Protein AF-A0A965WQ73-F1 (afdb_monomer)

Solvent-accessible surface area (backbone atoms only — not comparable to full-atom values): 6142 Å² total; per-residue (Å²): 137,86,75,48,86,80,40,56,65,60,63,68,36,80,82,22,43,50,76,38,84,88,81,72,50,72,43,53,59,48,53,44,36,36,52,49,25,77,45,79,76,42,77,44,22,39,78,45,78,45,84,33,92,90,23,97,81,35,47,44,42,78,43,83,38,96,46,58,30,49,50,56,76,94,57,28,1,29,82,91,48,22,69,66,54,51,53,48,64,76,42,44,65,63,50,50,58,53,51,57,66,71,81,107

Sequence (104 aa):
MVVSIDYADVLSSDDALVIDNLRGYNLPWLEWLLLEGNKIIVRKQQVEFGPNIASRTGNAIMRPSNKSWRVPSEFAGTITNNWITRAIDNSESQIYDLLDRIFV

Secondary structure (DSSP, 8-state):
-PPPTT-HHHHTSGGG-EEETTTTEEE-HHHHHHT-TT---BTTEEEEES--TTSSSSSEEEEE-SS-B---TTT--BTTBSHHHHHHHHHHHHHHHHHHHH--

pLDDT: mean 91.06, std 7.72, range [48.59, 97.0]

Structure (mmCIF, N/CA/C/O backbone):
data_AF-A0A965WQ73-F1
#
_entry.id   AF-A0A965WQ73-F1
#
loop_
_atom_site.group_PDB
_atom_site.id
_atom_site.type_symbol
_atom_site.label_atom_id
_atom_site.label_alt_id
_atom_site.label_comp_id
_atom_site.label_asym_id
_atom_site.label_entity_id
_atom_site.label_seq_id
_atom_site.pdbx_PDB_ins_code
_atom_site.Cartn_x
_atom_site.Cartn_y
_atom_site.Cartn_z
_atom_site.occupancy
_atom_site.B_iso_or_equiv
_atom_site.auth_seq_id
_atom_site.auth_comp_id
_atom_site.auth_asym_id
_atom_site.auth_atom_id
_atom_site.pdbx_PDB_model_num
ATOM 1 N N . MET A 1 1 ? 19.224 -10.677 -7.515 1.00 48.59 1 MET A N 1
ATOM 2 C CA . MET A 1 1 ? 17.926 -10.892 -6.850 1.00 48.59 1 MET A CA 1
ATOM 3 C C . MET A 1 1 ? 16.870 -10.814 -7.931 1.00 48.59 1 MET A C 1
ATOM 5 O O . MET A 1 1 ? 16.724 -9.756 -8.526 1.00 48.59 1 MET A O 1
ATOM 9 N N . VAL A 1 2 ? 16.262 -11.945 -8.275 1.00 61.84 2 VAL A N 1
ATOM 10 C CA . VAL A 1 2 ? 15.132 -11.995 -9.210 1.00 61.84 2 VAL A CA 1
ATOM 11 C C . VAL A 1 2 ? 13.895 -11.995 -8.330 1.00 61.84 2 VAL A C 1
ATOM 13 O O . VAL A 1 2 ? 13.812 -12.837 -7.446 1.00 61.84 2 VAL A O 1
ATOM 16 N N . VAL A 1 3 ? 13.016 -11.014 -8.505 1.00 68.12 3 VAL A N 1
ATOM 17 C CA . VAL A 1 3 ? 11.737 -10.958 -7.791 1.00 68.12 3 VAL A CA 1
ATOM 18 C C . VAL A 1 3 ? 10.728 -11.755 -8.606 1.00 68.12 3 VAL A C 1
ATOM 20 O O . VAL A 1 3 ? 10.567 -11.493 -9.800 1.00 68.12 3 VAL A O 1
ATOM 23 N N . SER A 1 4 ? 10.074 -12.729 -7.979 1.00 77.31 4 SER A N 1
ATOM 24 C CA . SER A 1 4 ? 8.986 -13.483 -8.594 1.00 77.31 4 SER A CA 1
ATOM 25 C C . SER A 1 4 ? 7.873 -12.549 -9.077 1.00 77.31 4 SER A C 1
ATOM 27 O O . SER A 1 4 ? 7.576 -11.530 -8.450 1.00 77.31 4 SER A O 1
ATOM 29 N N . ILE A 1 5 ? 7.230 -12.910 -10.189 1.00 76.25 5 ILE A N 1
ATOM 30 C CA . ILE A 1 5 ? 6.160 -12.114 -10.815 1.00 76.25 5 ILE A CA 1
ATOM 31 C C . ILE A 1 5 ? 4.938 -11.928 -9.901 1.00 76.25 5 ILE A C 1
ATOM 33 O O . ILE A 1 5 ? 4.159 -10.997 -10.077 1.00 76.25 5 ILE A O 1
ATOM 37 N N . ASP A 1 6 ? 4.779 -12.810 -8.916 1.00 81.44 6 ASP A N 1
ATOM 38 C CA . ASP A 1 6 ? 3.733 -12.763 -7.895 1.00 81.44 6 ASP A CA 1
ATOM 39 C C . ASP A 1 6 ? 4.172 -12.060 -6.599 1.00 81.44 6 ASP A C 1
ATOM 41 O O . ASP A 1 6 ? 3.412 -12.020 -5.633 1.00 81.44 6 ASP A O 1
ATOM 45 N N . TYR A 1 7 ? 5.380 -11.491 -6.574 1.00 90.06 7 TYR A N 1
ATOM 46 C CA . TYR A 1 7 ? 5.996 -10.847 -5.414 1.00 90.06 7 TYR A CA 1
ATOM 47 C C . TYR A 1 7 ? 6.203 -11.763 -4.199 1.00 90.06 7 TYR A C 1
ATOM 49 O O . TYR A 1 7 ? 6.496 -11.250 -3.117 1.00 90.06 7 TYR A O 1
ATOM 57 N N . ALA A 1 8 ? 6.114 -13.093 -4.348 1.00 89.06 8 ALA A N 1
ATOM 58 C CA . ALA A 1 8 ? 6.248 -14.035 -3.234 1.00 89.06 8 ALA A CA 1
ATOM 59 C C . ALA A 1 8 ? 7.548 -13.830 -2.441 1.00 89.06 8 ALA A C 1
ATOM 61 O O . ALA A 1 8 ? 7.520 -13.797 -1.212 1.00 89.06 8 ALA A O 1
ATOM 62 N N . ASP A 1 9 ? 8.667 -13.596 -3.133 1.00 89.44 9 ASP A N 1
ATOM 63 C CA . ASP A 1 9 ? 9.967 -13.376 -2.489 1.00 89.44 9 ASP A CA 1
ATOM 64 C C . ASP A 1 9 ? 9.937 -12.156 -1.559 1.00 89.44 9 ASP A C 1
ATOM 66 O O . ASP A 1 9 ? 10.416 -12.208 -0.429 1.00 89.44 9 ASP A O 1
ATOM 70 N N . VAL A 1 10 ? 9.311 -11.067 -2.010 1.00 90.56 10 VAL A N 1
ATOM 71 C CA . VAL A 1 10 ? 9.233 -9.806 -1.264 1.00 90.56 10 VAL A CA 1
ATOM 72 C C . VAL A 1 10 ? 8.224 -9.914 -0.121 1.00 90.56 10 VAL A C 1
ATOM 74 O O . VAL A 1 10 ? 8.497 -9.453 0.985 1.00 90.56 10 VAL A O 1
ATOM 77 N N . LEU A 1 11 ? 7.079 -10.554 -0.357 1.00 93.19 11 LEU A N 1
ATOM 78 C CA . LEU A 1 11 ? 6.036 -10.745 0.656 1.00 93.19 11 LEU A CA 1
ATOM 79 C C . LEU A 1 11 ? 6.439 -11.740 1.749 1.00 93.19 11 LEU A C 1
ATOM 81 O O . LEU A 1 11 ? 5.886 -11.691 2.844 1.00 93.19 11 LEU A O 1
ATOM 85 N N . SER A 1 12 ? 7.410 -12.612 1.472 1.00 91.38 12 SER A N 1
ATOM 86 C CA . SER A 1 12 ? 7.975 -13.529 2.463 1.00 91.38 12 SER A CA 1
ATOM 87 C C . SER A 1 12 ? 9.025 -12.887 3.379 1.00 91.38 12 SER A C 1
ATOM 89 O O . SER A 1 12 ? 9.459 -13.523 4.336 1.00 91.38 12 SER A O 1
ATOM 91 N N . SER A 1 13 ? 9.441 -11.645 3.098 1.00 91.56 13 SER A N 1
ATOM 92 C CA . SER A 1 13 ? 10.444 -10.940 3.902 1.00 91.56 13 SER A CA 1
ATOM 93 C C . SER A 1 13 ? 9.908 -10.496 5.266 1.00 91.56 13 SER A C 1
ATOM 95 O O . SER A 1 13 ? 8.726 -10.175 5.414 1.00 91.56 13 SER A O 1
ATOM 97 N N . ASP A 1 14 ? 10.805 -10.397 6.251 1.00 89.19 14 ASP A N 1
ATOM 98 C CA . ASP A 1 14 ? 10.477 -9.924 7.605 1.00 89.19 14 ASP A CA 1
ATOM 99 C C . ASP A 1 14 ? 9.918 -8.487 7.611 1.00 89.19 14 ASP A C 1
ATOM 101 O O . ASP A 1 14 ? 9.153 -8.118 8.502 1.00 89.19 14 ASP A O 1
ATOM 105 N N . ASP A 1 15 ? 10.246 -7.688 6.592 1.00 89.88 15 ASP A N 1
ATOM 106 C CA . ASP A 1 15 ? 9.788 -6.305 6.444 1.00 89.88 15 ASP A CA 1
ATOM 107 C C . ASP A 1 15 ? 8.359 -6.194 5.887 1.00 89.88 15 ASP A C 1
ATOM 109 O O . ASP A 1 15 ? 7.728 -5.141 6.011 1.00 89.88 15 ASP A O 1
ATOM 113 N N . ALA A 1 16 ? 7.811 -7.256 5.284 1.00 94.81 16 ALA A N 1
ATOM 114 C CA . ALA A 1 16 ? 6.479 -7.231 4.670 1.00 94.81 16 ALA A CA 1
ATOM 115 C C . ALA A 1 16 ? 5.339 -7.124 5.701 1.00 94.81 16 ALA A C 1
ATOM 117 O O . ALA A 1 16 ? 4.215 -6.727 5.363 1.00 94.81 16 ALA A O 1
ATOM 118 N N . LEU A 1 17 ? 5.630 -7.456 6.963 1.00 94.12 17 LEU A N 1
ATOM 119 C CA . LEU A 1 17 ? 4.677 -7.520 8.062 1.00 94.12 17 LEU A CA 1
ATOM 120 C C . LEU A 1 17 ? 5.125 -6.635 9.228 1.00 94.12 17 LEU A C 1
ATOM 122 O O . LEU A 1 17 ? 6.279 -6.645 9.636 1.00 94.12 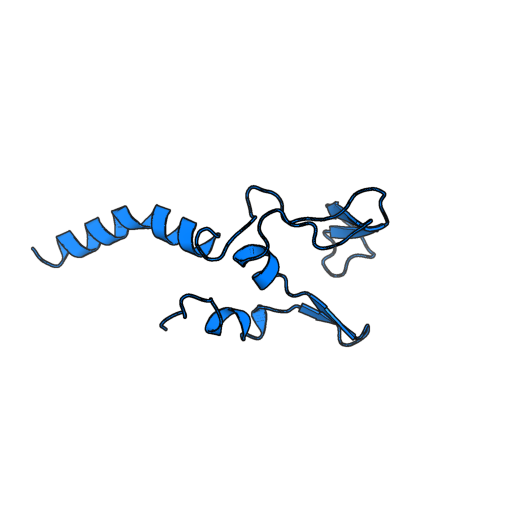17 LEU A O 1
ATOM 126 N N . VAL A 1 18 ? 4.174 -5.951 9.866 1.00 91.12 18 VAL A N 1
ATOM 127 C CA . VAL A 1 18 ? 4.376 -5.464 11.239 1.00 91.12 18 VAL A CA 1
ATOM 128 C C . VAL A 1 18 ? 3.702 -6.440 12.194 1.00 91.12 18 VAL A C 1
ATOM 130 O O . VAL A 1 18 ? 2.478 -6.573 12.193 1.00 91.12 18 VAL A O 1
ATOM 133 N N . ILE A 1 19 ? 4.505 -7.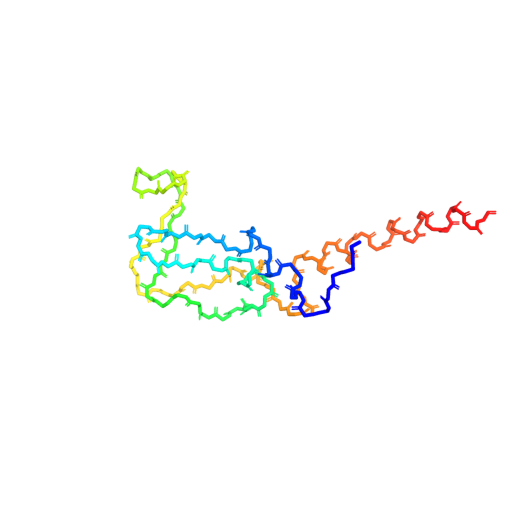115 13.014 1.00 89.62 19 ILE A N 1
ATOM 134 C CA . ILE A 1 19 ? 4.041 -8.119 13.977 1.00 89.62 19 ILE A CA 1
ATOM 135 C C . ILE A 1 19 ? 3.803 -7.451 15.341 1.00 89.62 19 ILE A C 1
ATOM 137 O O . ILE A 1 19 ? 4.710 -6.862 15.936 1.00 89.62 19 ILE A O 1
ATOM 141 N N . ASP A 1 20 ? 2.577 -7.536 15.862 1.00 86.69 20 ASP A N 1
ATOM 142 C CA . ASP A 1 20 ? 2.234 -7.127 17.229 1.00 86.69 20 ASP A CA 1
ATOM 143 C C . ASP A 1 20 ? 2.111 -8.371 18.121 1.00 86.69 20 ASP A C 1
ATOM 145 O O . ASP A 1 20 ? 1.031 -8.937 18.288 1.00 86.69 20 ASP A O 1
ATOM 149 N N . ASN A 1 21 ? 3.230 -8.784 18.726 1.00 87.44 21 ASN A N 1
ATOM 150 C CA . ASN A 1 21 ? 3.290 -9.949 19.622 1.00 87.44 21 ASN A CA 1
ATOM 151 C C . ASN A 1 21 ? 2.448 -9.793 20.901 1.00 87.44 21 ASN A C 1
ATOM 153 O O . ASN A 1 21 ? 2.124 -10.788 21.542 1.00 87.44 21 ASN A O 1
ATOM 157 N N . LEU A 1 22 ? 2.100 -8.563 21.295 1.00 86.31 22 LEU A N 1
ATOM 158 C CA . LEU A 1 22 ? 1.314 -8.314 22.506 1.00 86.31 22 LEU A CA 1
ATOM 159 C C . LEU A 1 22 ? -0.171 -8.572 22.264 1.00 86.31 22 LEU A C 1
ATOM 161 O O . LEU A 1 22 ? -0.864 -9.098 23.131 1.00 86.31 22 LEU A O 1
ATOM 165 N N . ARG A 1 23 ? -0.667 -8.163 21.093 1.00 83.75 23 ARG A N 1
ATOM 166 C CA . ARG A 1 23 ? -2.083 -8.286 20.720 1.00 83.75 23 ARG A CA 1
ATOM 167 C C . ARG A 1 23 ? -2.362 -9.446 19.765 1.00 83.75 23 ARG A C 1
ATOM 169 O O . ARG A 1 23 ? -3.528 -9.737 19.520 1.00 83.75 23 ARG A O 1
ATOM 176 N N . GLY A 1 24 ? -1.324 -10.097 19.243 1.00 86.62 24 GLY A N 1
ATOM 177 C CA . GLY A 1 24 ? -1.422 -11.296 18.413 1.00 86.62 24 GLY A CA 1
ATOM 178 C C . GLY A 1 24 ? -1.943 -11.045 16.999 1.00 86.62 24 GLY A C 1
ATOM 179 O O . GLY A 1 24 ? -2.611 -11.915 16.448 1.00 86.62 24 GLY A O 1
ATOM 180 N N . TYR A 1 25 ? -1.684 -9.871 16.415 1.00 85.12 25 TYR A N 1
ATOM 181 C CA . TYR A 1 25 ? -2.049 -9.592 15.022 1.00 85.12 25 TYR A CA 1
ATOM 182 C C . TYR A 1 25 ? -0.837 -9.180 14.190 1.00 85.12 25 TYR A C 1
ATOM 184 O O . TYR A 1 25 ? 0.105 -8.561 14.687 1.00 85.12 25 TYR A O 1
ATOM 192 N N . ASN A 1 26 ? -0.925 -9.489 12.898 1.00 90.75 26 ASN A N 1
ATOM 193 C CA . ASN A 1 26 ? 0.043 -9.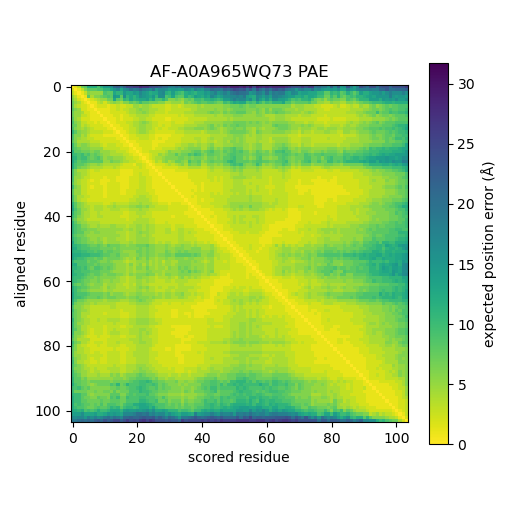093 11.889 1.00 90.75 26 ASN A CA 1
ATOM 194 C C . ASN A 1 26 ? -0.609 -8.069 10.966 1.00 90.75 26 ASN A C 1
ATOM 196 O O . ASN A 1 26 ? -1.761 -8.230 10.561 1.00 90.75 26 ASN A O 1
ATOM 200 N N . LEU A 1 27 ? 0.129 -7.015 10.643 1.00 91.50 27 LEU A N 1
ATOM 201 C CA . LEU A 1 27 ? -0.285 -5.979 9.709 1.00 91.50 27 LEU A CA 1
ATOM 202 C C . LEU A 1 27 ? 0.490 -6.161 8.392 1.00 91.50 27 LEU A C 1
ATOM 204 O O . LEU A 1 27 ? 1.654 -5.753 8.333 1.00 91.50 27 LEU A O 1
ATOM 208 N N . PRO A 1 28 ? -0.120 -6.756 7.348 1.00 95.38 28 PRO A N 1
ATOM 209 C CA . PRO A 1 28 ? 0.532 -7.008 6.064 1.00 95.38 28 PRO A CA 1
ATOM 210 C C . PRO A 1 28 ? 0.511 -5.758 5.180 1.00 95.38 28 PRO A C 1
ATOM 212 O O . PRO A 1 28 ? -0.143 -5.694 4.141 1.00 95.38 28 PRO A O 1
ATOM 215 N N . TRP A 1 29 ? 1.206 -4.715 5.633 1.00 93.44 29 TRP A N 1
ATOM 216 C CA . TRP A 1 29 ? 1.182 -3.404 4.988 1.00 93.44 29 TRP A CA 1
ATOM 217 C C . TRP A 1 29 ? 1.698 -3.456 3.544 1.00 93.44 29 TRP A C 1
ATOM 219 O O . TRP A 1 29 ? 1.175 -2.743 2.688 1.00 93.44 29 TRP A O 1
ATOM 229 N N . LEU A 1 30 ? 2.695 -4.302 3.267 1.00 95.94 30 LEU A N 1
ATOM 230 C CA . LEU A 1 30 ? 3.305 -4.378 1.946 1.00 95.94 30 LEU A CA 1
ATOM 231 C C . LEU A 1 30 ? 2.374 -5.056 0.938 1.00 95.94 30 LEU A C 1
ATOM 233 O O . LEU A 1 30 ? 2.204 -4.552 -0.169 1.00 95.94 30 LEU A O 1
ATOM 237 N N . GLU A 1 31 ? 1.692 -6.128 1.344 1.00 95.81 31 GLU A N 1
ATOM 238 C CA . GLU A 1 31 ? 0.655 -6.780 0.534 1.00 95.81 31 GLU A CA 1
ATOM 239 C C . GLU A 1 31 ? -0.459 -5.794 0.162 1.00 95.81 31 GLU A C 1
ATOM 241 O O . GLU A 1 31 ? -0.869 -5.717 -0.996 1.00 95.81 31 GLU A O 1
ATOM 246 N N . TRP A 1 32 ? -0.897 -4.969 1.118 1.00 96.00 32 TRP A N 1
ATOM 247 C CA . TRP A 1 32 ? -1.928 -3.960 0.874 1.00 96.00 32 TRP A CA 1
ATOM 248 C C . TRP A 1 32 ? -1.522 -2.953 -0.201 1.00 96.00 32 TRP A C 1
ATOM 250 O O . TRP A 1 32 ? -2.343 -2.589 -1.042 1.00 96.00 32 TRP A O 1
ATOM 260 N N . LEU A 1 33 ? -0.262 -2.513 -0.190 1.00 96.25 33 LEU A N 1
ATOM 261 C CA . LEU A 1 33 ? 0.255 -1.567 -1.179 1.00 96.25 33 LEU A CA 1
ATOM 262 C C . LEU A 1 33 ? 0.540 -2.211 -2.535 1.00 96.25 33 LEU A C 1
ATOM 264 O O . LEU A 1 33 ? 0.491 -1.512 -3.545 1.00 96.25 33 LEU A O 1
ATOM 268 N N . LEU A 1 34 ? 0.858 -3.505 -2.576 1.00 96.00 34 LEU A N 1
ATOM 269 C CA . LEU A 1 34 ? 1.206 -4.193 -3.817 1.00 96.00 34 LEU A CA 1
ATOM 270 C C . LEU A 1 34 ? -0.010 -4.774 -4.541 1.00 96.00 34 LEU A C 1
ATOM 272 O O . LEU A 1 34 ? -0.023 -4.742 -5.770 1.00 96.00 34 LEU A O 1
ATOM 276 N N . LEU A 1 35 ? -1.006 -5.299 -3.819 1.00 96.06 35 LEU A N 1
ATOM 277 C CA . LEU A 1 35 ? -1.989 -6.224 -4.400 1.00 96.06 35 LEU A CA 1
ATOM 278 C C . LEU A 1 35 ? -3.463 -5.843 -4.191 1.00 96.06 35 LEU A C 1
ATOM 280 O O . LEU A 1 35 ? -4.300 -6.215 -5.012 1.00 96.06 35 LEU A O 1
ATOM 284 N N . GLU A 1 36 ? -3.813 -5.120 -3.124 1.00 96.19 36 GLU A N 1
ATOM 285 C CA . GLU A 1 36 ? -5.223 -4.946 -2.723 1.00 96.19 36 GLU A CA 1
ATOM 286 C C . GLU A 1 36 ? -5.981 -3.850 -3.494 1.00 96.19 36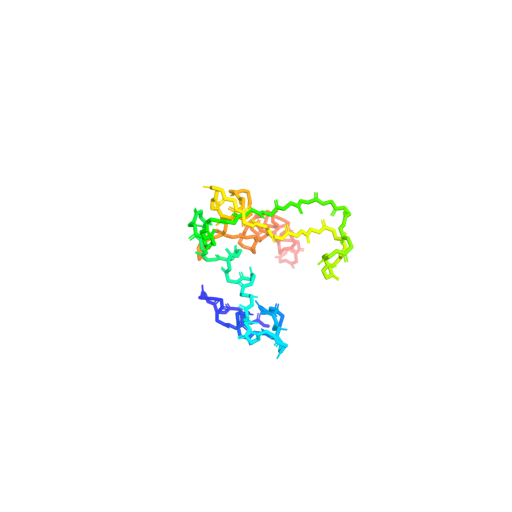 GLU A C 1
ATOM 288 O O . GLU A 1 36 ? -7.209 -3.727 -3.391 1.00 96.19 36 GLU A O 1
ATOM 293 N N . GLY A 1 37 ? -5.278 -3.040 -4.283 1.00 95.69 37 GLY A N 1
ATOM 294 C CA . GLY A 1 37 ? -5.856 -1.942 -5.046 1.00 95.69 37 GLY A CA 1
ATOM 295 C C . GLY A 1 37 ? -6.722 -1.023 -4.174 1.00 95.69 37 GLY A C 1
ATOM 296 O O . GLY A 1 37 ? -6.328 -0.593 -3.093 1.00 95.69 37 GLY A O 1
ATOM 297 N N . ASN A 1 38 ? -7.937 -0.729 -4.646 1.00 95.12 38 ASN A N 1
ATOM 298 C CA . ASN A 1 38 ? -8.897 0.155 -3.965 1.00 95.12 38 ASN A CA 1
ATOM 299 C C . ASN A 1 38 ? -9.914 -0.588 -3.081 1.00 95.12 38 ASN A C 1
ATOM 301 O O . ASN A 1 38 ? -10.965 -0.033 -2.710 1.00 95.12 38 ASN A O 1
ATOM 305 N N . LYS A 1 39 ? -9.641 -1.857 -2.767 1.00 96.75 39 LYS A N 1
ATOM 306 C CA . LYS A 1 39 ? -10.501 -2.679 -1.920 1.00 96.75 39 LYS A CA 1
ATOM 307 C C . LYS A 1 39 ? -10.575 -2.091 -0.513 1.00 96.75 39 LYS A C 1
ATOM 309 O O . LYS A 1 39 ? -9.621 -1.531 0.018 1.00 96.75 39 LYS A O 1
ATOM 314 N N . ILE A 1 40 ? -11.742 -2.227 0.111 1.00 96.81 40 ILE A N 1
ATOM 315 C CA . ILE A 1 40 ? -11.890 -1.932 1.536 1.00 96.81 40 ILE A CA 1
ATOM 316 C C . ILE A 1 40 ? -11.180 -3.030 2.328 1.00 96.81 40 ILE A C 1
ATOM 318 O O . ILE A 1 40 ? -11.579 -4.192 2.251 1.00 96.81 40 ILE A O 1
ATOM 322 N N . ILE A 1 41 ? -10.183 -2.640 3.117 1.00 95.38 41 ILE A N 1
ATOM 323 C CA . ILE A 1 41 ? -9.348 -3.560 3.897 1.00 95.38 41 ILE A CA 1
ATOM 324 C C . ILE A 1 41 ? -9.828 -3.599 5.348 1.00 95.38 41 ILE A C 1
ATOM 326 O O . ILE A 1 41 ? -10.072 -4.671 5.896 1.00 95.38 41 ILE A O 1
ATOM 330 N N . VAL A 1 42 ? -10.053 -2.430 5.959 1.00 94.62 42 VAL A N 1
ATOM 331 C CA . VAL A 1 42 ? -10.511 -2.341 7.352 1.00 94.62 42 VAL A CA 1
ATOM 332 C C . VAL A 1 42 ? -11.852 -1.623 7.411 1.00 94.62 42 VAL A C 1
ATOM 334 O O . VAL A 1 42 ? -11.974 -0.445 7.081 1.00 94.62 42 VAL A O 1
ATOM 337 N N . ARG A 1 43 ? -12.897 -2.335 7.832 1.00 96.50 43 ARG A N 1
ATOM 338 C CA . ARG A 1 43 ? -14.252 -1.777 7.927 1.00 96.50 43 ARG A CA 1
ATOM 339 C C . ARG A 1 43 ? -14.428 -0.962 9.203 1.00 96.50 43 ARG A C 1
ATOM 341 O O . ARG A 1 43 ? -13.915 -1.347 10.247 1.00 96.50 43 ARG A O 1
ATOM 348 N N . LYS A 1 44 ? -15.245 0.094 9.133 1.00 97.00 44 LYS A N 1
ATOM 349 C CA . LYS A 1 44 ? -15.641 0.924 10.290 1.00 97.00 44 LYS A CA 1
ATOM 350 C C . LYS A 1 44 ? -14.453 1.529 11.061 1.00 97.00 44 LYS A C 1
ATOM 352 O O . LYS A 1 44 ? -14.489 1.659 12.284 1.00 97.00 44 LYS A O 1
ATOM 357 N N . GLN A 1 45 ? -13.383 1.864 10.348 1.00 95.69 45 GLN A N 1
ATOM 358 C CA . GLN A 1 45 ? -12.158 2.443 10.890 1.00 95.69 45 GLN A CA 1
ATOM 359 C C . GLN A 1 45 ? -11.674 3.563 9.967 1.00 95.69 45 GLN A C 1
ATOM 361 O O . GLN A 1 45 ? -11.866 3.505 8.749 1.00 95.69 45 GLN A O 1
ATOM 366 N N . GLN A 1 46 ? -11.030 4.573 10.546 1.00 94.88 46 GLN A N 1
ATOM 367 C CA . GLN A 1 46 ? -10.344 5.639 9.821 1.00 94.88 46 GLN A CA 1
ATOM 368 C C . GLN A 1 46 ? -8.963 5.888 10.425 1.00 94.88 46 GLN A C 1
ATOM 370 O O . GLN A 1 46 ? -8.773 5.718 11.629 1.00 94.88 46 GLN A O 1
ATOM 375 N N . VAL A 1 47 ? -8.010 6.302 9.591 1.00 93.50 47 VAL A N 1
ATOM 376 C CA . VAL A 1 47 ? -6.704 6.773 10.059 1.00 93.50 47 VAL A CA 1
ATOM 377 C C . VAL A 1 47 ? -6.789 8.275 10.284 1.00 93.50 47 VAL A C 1
ATOM 379 O O . VAL A 1 47 ? -7.205 9.019 9.398 1.00 93.50 47 VAL A O 1
ATOM 382 N N . GLU A 1 48 ? -6.392 8.704 11.471 1.00 93.62 48 GLU A N 1
ATOM 383 C CA . GLU A 1 48 ? -6.205 10.103 11.828 1.00 93.62 48 GLU A CA 1
ATOM 384 C C . GLU A 1 48 ? -4.709 10.389 11.865 1.00 93.62 48 GLU A C 1
ATOM 386 O O . GLU A 1 48 ? -3.973 9.798 12.660 1.00 93.62 48 GLU A O 1
ATOM 391 N N . PHE A 1 49 ? -4.265 11.277 10.979 1.00 93.88 49 PHE A N 1
ATOM 392 C CA . PHE A 1 49 ? -2.886 11.748 10.935 1.00 93.88 49 PHE A CA 1
ATOM 393 C C . PHE A 1 49 ? -2.683 12.907 11.912 1.00 93.88 49 PHE A C 1
ATOM 395 O O . PHE A 1 49 ? -3.571 13.739 12.097 1.00 93.88 49 PHE A O 1
ATOM 402 N N . GLY A 1 50 ? -1.494 12.971 12.505 1.00 94.44 50 GLY A N 1
ATOM 403 C CA . GLY A 1 50 ? -1.070 14.035 13.406 1.00 94.44 50 GLY A CA 1
ATOM 404 C C . GLY A 1 50 ? -0.496 13.515 14.728 1.00 94.44 50 GLY A C 1
ATOM 405 O O . GLY A 1 50 ? -0.595 12.319 15.024 1.00 94.44 50 GLY A O 1
ATOM 406 N N . PRO A 1 51 ? 0.099 14.415 15.537 1.00 94.50 51 PRO A N 1
ATOM 407 C CA . PRO A 1 51 ? 0.677 14.063 16.825 1.00 94.50 51 PRO A CA 1
ATOM 408 C C . PRO A 1 51 ? -0.339 13.365 17.728 1.00 94.50 51 PRO A C 1
ATOM 410 O O . PRO A 1 51 ? -1.407 13.906 18.022 1.00 94.50 51 PRO A O 1
ATOM 413 N N . ASN A 1 52 ? -0.014 12.159 18.189 1.00 92.75 52 ASN A N 1
ATOM 414 C CA . ASN A 1 52 ? -0.879 11.426 19.103 1.00 92.75 52 ASN A CA 1
ATOM 415 C C . ASN A 1 52 ? -0.083 10.574 20.091 1.00 92.75 52 ASN A C 1
ATOM 417 O O . ASN A 1 52 ? 0.586 9.625 19.697 1.00 92.75 52 ASN A O 1
ATOM 421 N N . ILE A 1 53 ? -0.231 10.855 21.387 1.00 92.38 53 ILE A N 1
ATOM 422 C CA . ILE A 1 53 ? 0.457 10.120 22.461 1.00 92.38 53 ILE A CA 1
ATOM 423 C C . ILE A 1 53 ? 0.038 8.647 22.566 1.00 92.38 53 ILE A C 1
ATOM 425 O O . ILE A 1 53 ? 0.778 7.837 23.111 1.00 92.38 53 ILE A O 1
ATOM 429 N N . ALA A 1 54 ? -1.144 8.290 22.056 1.00 89.75 54 ALA A N 1
ATOM 430 C CA . ALA A 1 54 ? -1.616 6.909 22.021 1.00 89.75 54 ALA A CA 1
ATOM 431 C C . ALA A 1 54 ? -1.148 6.159 20.758 1.00 89.75 54 ALA A C 1
ATOM 433 O O . ALA A 1 54 ? -1.405 4.962 20.623 1.00 89.75 54 ALA A O 1
ATOM 434 N N . SER A 1 55 ? -0.481 6.845 19.822 1.00 90.12 55 SER A N 1
ATOM 435 C CA . SER A 1 55 ? 0.131 6.224 18.648 1.00 90.12 55 SER A CA 1
ATOM 436 C C . SER A 1 55 ? 1.489 5.622 18.992 1.00 90.12 55 SER A C 1
ATOM 438 O O . SER A 1 55 ? 2.304 6.247 19.662 1.00 90.12 55 SER A O 1
ATOM 440 N N . ARG A 1 56 ? 1.780 4.441 18.436 1.00 82.94 56 ARG A N 1
ATOM 441 C CA . ARG A 1 56 ? 3.107 3.810 18.539 1.00 82.94 56 ARG A CA 1
ATOM 442 C C . ARG A 1 56 ? 4.204 4.628 17.856 1.00 82.94 56 ARG A C 1
ATOM 444 O O . ARG A 1 56 ? 5.335 4.620 18.319 1.00 82.94 56 ARG A O 1
ATOM 451 N N . THR A 1 57 ? 3.876 5.300 16.753 1.00 87.25 57 THR A N 1
ATOM 452 C CA . THR A 1 57 ? 4.827 6.113 15.976 1.00 87.25 57 THR A CA 1
ATOM 453 C C . THR A 1 57 ? 4.748 7.596 16.326 1.00 87.25 57 THR A C 1
ATOM 455 O O . THR A 1 57 ? 5.521 8.390 15.802 1.00 87.25 57 THR A O 1
ATOM 458 N N . GLY A 1 58 ? 3.776 7.986 17.156 1.00 93.12 58 GLY A N 1
ATOM 459 C CA . GLY A 1 58 ? 3.495 9.373 17.507 1.00 93.12 58 GLY A CA 1
ATOM 460 C C . GLY A 1 58 ? 2.779 10.186 16.424 1.00 93.12 58 GLY A C 1
ATOM 461 O O . GLY A 1 58 ? 2.364 11.295 16.729 1.00 93.12 58 GLY A O 1
ATOM 462 N N . ASN A 1 59 ? 2.591 9.662 15.204 1.00 92.62 59 ASN A N 1
ATOM 463 C CA . ASN A 1 59 ? 2.200 10.472 14.033 1.00 92.62 59 ASN A CA 1
ATOM 464 C C . ASN A 1 59 ? 0.872 10.082 13.365 1.00 92.62 59 ASN A C 1
ATOM 466 O O . ASN A 1 59 ? 0.387 10.805 12.493 1.00 92.62 59 ASN A O 1
ATOM 470 N N . ALA A 1 60 ? 0.292 8.936 13.723 1.00 92.44 60 ALA A N 1
ATOM 471 C CA . ALA A 1 60 ? -1.011 8.519 13.213 1.00 92.44 60 ALA A CA 1
ATOM 472 C C . ALA A 1 60 ? -1.671 7.491 14.131 1.00 92.44 60 ALA A C 1
ATOM 474 O O . ALA A 1 60 ? -0.991 6.671 14.749 1.00 92.44 60 ALA A O 1
ATOM 475 N N . ILE A 1 61 ? -2.997 7.490 14.195 1.00 93.38 61 ILE A N 1
ATOM 476 C CA . ILE A 1 61 ? -3.761 6.492 14.946 1.00 93.38 61 ILE A CA 1
ATOM 477 C C . ILE A 1 61 ? -4.976 6.036 14.143 1.00 93.38 61 ILE A C 1
ATOM 479 O O . ILE A 1 61 ? -5.636 6.837 13.485 1.00 93.38 61 ILE A O 1
ATOM 483 N N . MET A 1 62 ? -5.279 4.740 14.191 1.00 91.31 62 MET A N 1
ATOM 484 C CA . MET A 1 62 ? -6.516 4.204 13.629 1.00 91.31 62 MET A CA 1
ATOM 485 C C . MET A 1 62 ? -7.617 4.249 14.694 1.00 91.31 62 MET A C 1
ATOM 487 O O . MET A 1 62 ? -7.404 3.787 15.817 1.00 91.31 62 MET A O 1
ATOM 491 N N . ARG A 1 63 ? -8.780 4.818 14.358 1.00 93.88 63 ARG A N 1
ATOM 492 C CA . ARG A 1 63 ? -9.934 4.940 15.261 1.00 93.88 63 ARG A CA 1
ATOM 493 C C . ARG A 1 63 ? -11.228 4.427 14.629 1.00 93.88 63 ARG A C 1
ATOM 495 O O . ARG A 1 63 ? -11.401 4.566 13.412 1.00 93.88 63 ARG A O 1
ATOM 502 N N . PRO A 1 64 ? -12.173 3.928 15.453 1.00 96.50 64 PRO A N 1
ATOM 503 C CA . PRO A 1 64 ? -13.511 3.588 14.993 1.00 96.50 64 PRO A CA 1
ATOM 504 C C . PRO A 1 64 ? -14.178 4.765 14.280 1.00 96.50 64 PRO A C 1
ATOM 506 O O . PRO A 1 64 ? -14.116 5.905 14.737 1.00 96.50 64 PRO A O 1
ATOM 509 N N . SER A 1 65 ? -14.827 4.483 13.155 1.00 96.12 65 SER A N 1
ATOM 510 C CA . SER A 1 65 ? -15.514 5.477 12.328 1.00 96.12 65 SER A CA 1
ATOM 511 C C . SER A 1 65 ? -16.663 4.825 11.562 1.00 96.12 65 SER A C 1
ATOM 513 O O . SER A 1 65 ? -16.703 3.610 11.390 1.00 96.12 65 SER A O 1
ATOM 515 N N . ASN A 1 66 ? -17.587 5.631 11.038 1.00 96.00 66 ASN A N 1
ATOM 516 C CA . ASN A 1 66 ? -18.586 5.155 10.073 1.00 96.00 66 ASN A CA 1
ATOM 517 C C . ASN A 1 66 ? -17.986 4.932 8.671 1.00 96.00 66 ASN A C 1
ATOM 519 O O . ASN A 1 66 ? -18.647 4.387 7.788 1.00 96.00 66 ASN A O 1
ATOM 523 N N . LYS A 1 67 ? -16.732 5.348 8.457 1.00 95.12 67 LYS A N 1
ATOM 524 C CA . LYS A 1 67 ? -15.973 5.124 7.223 1.00 95.12 67 LYS A CA 1
ATOM 525 C C . LYS A 1 67 ? -15.249 3.781 7.267 1.00 95.12 67 LYS A C 1
ATOM 527 O O . LYS A 1 67 ? -15.083 3.180 8.321 1.00 95.12 67 LYS A O 1
ATOM 532 N N . SER A 1 68 ? -14.817 3.304 6.106 1.00 95.94 68 SER A N 1
ATOM 533 C CA . SER A 1 68 ? -13.914 2.157 6.015 1.00 95.94 68 SER A CA 1
ATOM 534 C C . SER A 1 68 ? -12.596 2.595 5.399 1.00 95.94 68 SER A C 1
ATOM 536 O O . SER A 1 68 ? -12.579 3.458 4.519 1.00 95.94 68 SER A O 1
ATOM 538 N N . TRP A 1 69 ? -11.513 1.992 5.863 1.00 95.19 69 TRP A N 1
ATOM 539 C CA . TRP A 1 69 ? -10.178 2.253 5.375 1.00 95.19 69 TRP A CA 1
ATOM 540 C C . TRP A 1 69 ? -9.858 1.371 4.164 1.00 95.19 69 TRP A C 1
ATOM 542 O O . TRP A 1 69 ? -10.174 0.176 4.118 1.00 95.19 69 TRP A O 1
ATOM 552 N N . ARG A 1 70 ? -9.224 2.009 3.186 1.00 95.56 70 ARG A N 1
ATOM 553 C CA . ARG A 1 70 ? -8.618 1.435 1.986 1.00 95.56 70 ARG A CA 1
ATOM 554 C C . ARG A 1 70 ? -7.316 2.192 1.733 1.00 95.56 70 ARG A C 1
ATOM 556 O O . ARG A 1 70 ? -7.182 3.323 2.212 1.00 95.56 70 ARG A O 1
ATOM 563 N N . VAL A 1 71 ? -6.409 1.611 0.957 1.00 95.62 71 VAL A N 1
ATOM 564 C CA . VAL A 1 71 ? -5.227 2.340 0.486 1.00 95.62 71 VAL A CA 1
ATOM 565 C C . VAL A 1 7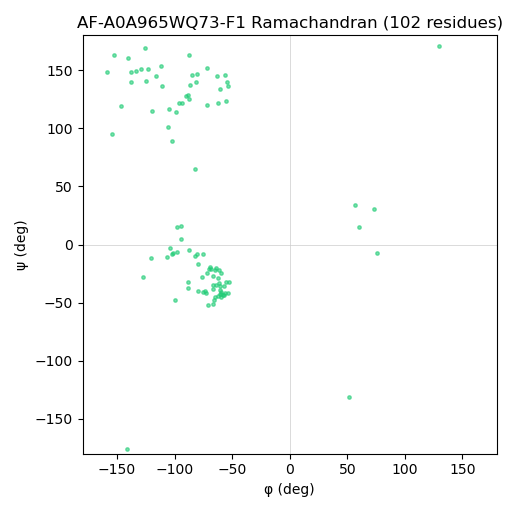1 ? -5.689 3.547 -0.349 1.00 95.62 71 VAL A C 1
ATOM 567 O O . VAL A 1 71 ? -6.602 3.388 -1.165 1.00 95.62 71 VAL A O 1
ATOM 570 N N . PRO A 1 72 ? -5.138 4.759 -0.134 1.00 94.75 72 PRO A N 1
ATOM 571 C CA . PRO A 1 72 ? -5.417 5.902 -1.000 1.00 94.75 72 PRO A CA 1
ATOM 572 C C . PRO A 1 72 ? -5.115 5.569 -2.464 1.00 94.75 72 PRO A C 1
ATOM 574 O O . PRO A 1 72 ? -4.134 4.883 -2.752 1.00 94.75 72 PRO A O 1
ATOM 577 N N . SER A 1 73 ? -5.959 6.031 -3.386 1.00 94.56 73 SER A N 1
ATOM 578 C CA . SER A 1 73 ? -5.923 5.620 -4.796 1.00 94.56 73 SER A CA 1
ATOM 579 C C . SER A 1 73 ? -4.563 5.840 -5.464 1.00 94.56 73 SER A C 1
ATOM 581 O O . SER A 1 73 ? -4.169 5.071 -6.335 1.00 94.56 73 SER A O 1
ATOM 583 N N . GLU A 1 74 ? -3.834 6.874 -5.050 1.00 93.56 74 GLU A N 1
ATOM 584 C CA . GLU A 1 74 ? -2.495 7.211 -5.529 1.00 93.56 74 GLU A CA 1
ATOM 585 C C . GLU A 1 74 ? -1.429 6.171 -5.138 1.00 93.56 74 GLU A C 1
ATOM 587 O O . GLU A 1 74 ? -0.456 5.977 -5.867 1.00 93.56 74 GLU A O 1
ATOM 592 N N . PHE A 1 75 ? -1.636 5.445 -4.037 1.00 95.62 75 PHE A N 1
ATOM 593 C CA . PHE A 1 75 ? -0.721 4.418 -3.526 1.00 95.62 75 PHE A CA 1
ATOM 594 C C . PHE A 1 75 ? -1.237 2.993 -3.740 1.00 95.62 75 PHE A C 1
ATOM 596 O O . PHE A 1 75 ? -0.493 2.037 -3.545 1.00 95.62 75 PHE A O 1
ATOM 603 N N . ALA A 1 76 ? -2.498 2.843 -4.141 1.00 96.56 76 ALA A N 1
ATOM 604 C CA . ALA A 1 76 ? -3.131 1.558 -4.384 1.00 96.56 76 ALA A CA 1
ATOM 605 C C . ALA A 1 76 ? -2.421 0.799 -5.514 1.00 96.56 76 ALA A C 1
ATOM 607 O O . ALA A 1 76 ? -2.336 1.293 -6.645 1.00 96.56 76 ALA A O 1
ATOM 608 N N . GLY A 1 77 ? -1.927 -0.400 -5.204 1.00 96.50 77 GLY A N 1
ATOM 609 C CA . GLY A 1 77 ? -1.260 -1.280 -6.154 1.00 96.50 77 GLY A CA 1
ATOM 610 C C . GLY A 1 77 ? -2.054 -2.541 -6.471 1.00 96.50 77 GLY A C 1
ATOM 611 O O . GLY A 1 77 ? -2.862 -3.015 -5.679 1.00 96.50 77 GLY A O 1
ATOM 612 N N . THR A 1 78 ? -1.811 -3.071 -7.660 1.00 95.38 78 THR A N 1
ATOM 613 C CA . THR A 1 78 ? -2.230 -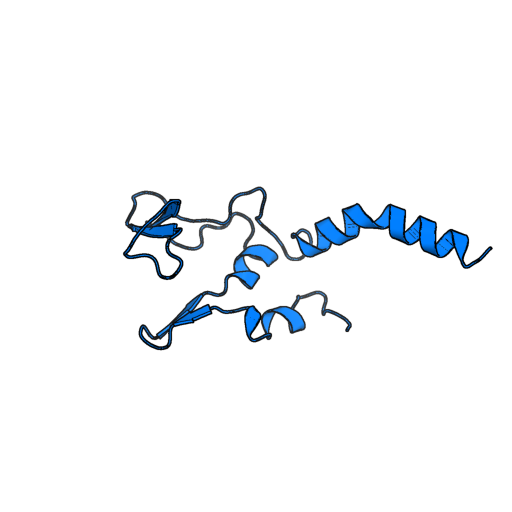4.396 -8.116 1.00 95.38 78 THR A CA 1
ATOM 614 C C . THR A 1 78 ? -1.002 -5.151 -8.611 1.00 95.38 78 THR A C 1
ATOM 616 O O . THR A 1 78 ? 0.051 -4.547 -8.843 1.00 95.38 78 THR A O 1
ATOM 619 N N . ILE A 1 79 ? -1.151 -6.454 -8.850 1.00 93.12 79 ILE A N 1
ATOM 620 C CA . ILE A 1 79 ? -0.056 -7.307 -9.326 1.00 93.12 79 ILE A CA 1
ATOM 621 C C . ILE A 1 79 ? 0.646 -6.762 -10.586 1.00 93.12 79 ILE A C 1
ATOM 623 O O . ILE A 1 79 ? 1.849 -6.920 -10.723 1.00 93.12 79 ILE A O 1
ATOM 627 N N . THR A 1 80 ? -0.065 -6.064 -11.478 1.00 93.19 80 THR A N 1
ATOM 628 C CA . THR A 1 80 ? 0.521 -5.480 -12.699 1.00 93.19 80 THR A CA 1
ATOM 629 C C . THR A 1 80 ? 0.746 -3.969 -12.629 1.00 93.19 80 THR A C 1
ATOM 631 O O . THR A 1 80 ? 1.212 -3.381 -13.598 1.00 93.19 80 THR A O 1
ATOM 634 N N . ASN A 1 81 ? 0.350 -3.301 -11.544 1.00 94.50 81 ASN A N 1
ATOM 635 C CA . ASN A 1 81 ? 0.460 -1.848 -11.416 1.00 94.50 81 ASN A CA 1
ATOM 636 C C . ASN A 1 81 ? 0.535 -1.454 -9.942 1.00 94.50 81 ASN A C 1
ATOM 638 O O . ASN A 1 81 ? -0.500 -1.269 -9.301 1.00 94.50 81 ASN A O 1
ATOM 642 N N . ASN A 1 82 ? 1.744 -1.291 -9.421 1.00 95.25 82 ASN A N 1
ATOM 643 C CA . ASN A 1 82 ? 2.026 -0.870 -8.051 1.00 95.25 82 ASN A CA 1
ATOM 644 C C . ASN A 1 82 ? 3.233 0.079 -8.023 1.00 95.25 82 ASN A C 1
ATOM 646 O O . ASN A 1 82 ? 3.758 0.473 -9.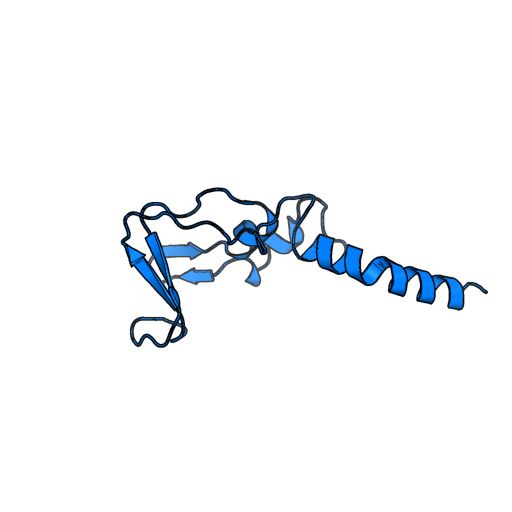062 1.00 95.25 82 ASN A O 1
ATOM 650 N N . TRP A 1 83 ? 3.667 0.496 -6.836 1.00 93.62 83 TRP A N 1
ATOM 651 C CA . TRP A 1 83 ? 4.763 1.458 -6.715 1.00 93.62 83 TRP A CA 1
ATOM 652 C C . TRP A 1 83 ? 6.093 0.945 -7.298 1.00 93.62 83 TRP A C 1
ATOM 654 O O . TRP A 1 83 ? 6.868 1.759 -7.793 1.00 93.62 83 TRP A O 1
ATOM 664 N N . ILE A 1 84 ? 6.337 -0.374 -7.295 1.00 91.81 84 ILE A N 1
ATOM 665 C CA . ILE A 1 84 ? 7.548 -0.977 -7.869 1.00 91.81 84 ILE A CA 1
ATOM 666 C C . ILE A 1 84 ? 7.497 -0.883 -9.392 1.00 91.81 84 ILE A C 1
ATOM 668 O O . ILE A 1 84 ? 8.431 -0.359 -9.993 1.00 91.81 84 ILE A O 1
ATOM 672 N N . THR A 1 85 ? 6.400 -1.333 -10.016 1.00 93.25 85 THR A N 1
ATOM 673 C CA . THR A 1 85 ? 6.261 -1.266 -11.482 1.00 93.25 85 THR A CA 1
ATOM 674 C C . THR A 1 85 ? 6.339 0.181 -11.958 1.00 93.25 85 THR A C 1
ATOM 676 O O . THR A 1 85 ? 7.135 0.492 -12.830 1.00 93.25 85 THR A O 1
ATOM 679 N N . ARG A 1 86 ? 5.641 1.103 -11.280 1.00 94.31 86 ARG A N 1
ATOM 680 C CA . ARG A 1 86 ? 5.681 2.539 -11.599 1.00 94.31 86 ARG A CA 1
ATOM 681 C C . ARG A 1 86 ? 7.086 3.132 -11.477 1.00 94.31 86 ARG A C 1
ATOM 683 O O . ARG A 1 86 ? 7.453 3.987 -12.274 1.00 94.31 86 ARG A O 1
ATOM 690 N N . ALA A 1 87 ? 7.865 2.733 -10.471 1.00 92.69 87 ALA A N 1
ATOM 691 C CA . ALA A 1 87 ? 9.233 3.223 -10.303 1.00 92.69 87 ALA A CA 1
ATOM 692 C C . ALA A 1 87 ? 10.155 2.754 -11.437 1.00 92.69 87 ALA A C 1
ATOM 694 O O . ALA A 1 87 ? 10.994 3.530 -11.901 1.00 92.69 87 ALA A O 1
ATOM 695 N N . ILE A 1 88 ? 9.975 1.511 -11.892 1.00 90.69 88 ILE A N 1
ATOM 696 C CA . ILE A 1 88 ? 10.699 0.951 -13.036 1.00 90.69 88 ILE A CA 1
ATOM 697 C C . ILE A 1 88 ? 10.281 1.672 -14.319 1.00 90.69 88 ILE A C 1
ATOM 699 O O . ILE A 1 88 ? 11.153 2.200 -15.002 1.00 90.69 88 ILE A O 1
ATOM 703 N N . ASP A 1 89 ? 8.977 1.790 -14.586 1.00 92.06 89 ASP A N 1
ATOM 704 C CA . ASP A 1 89 ? 8.438 2.457 -15.781 1.00 92.06 89 ASP A CA 1
ATOM 705 C C . ASP A 1 89 ? 8.951 3.904 -15.893 1.00 92.06 89 ASP A C 1
ATOM 707 O O . ASP A 1 89 ? 9.377 4.359 -16.952 1.00 92.06 89 ASP A O 1
ATOM 711 N N . ASN A 1 90 ? 8.995 4.628 -14.770 1.00 93.69 90 ASN A N 1
ATOM 712 C CA . ASN A 1 90 ? 9.507 6.001 -14.72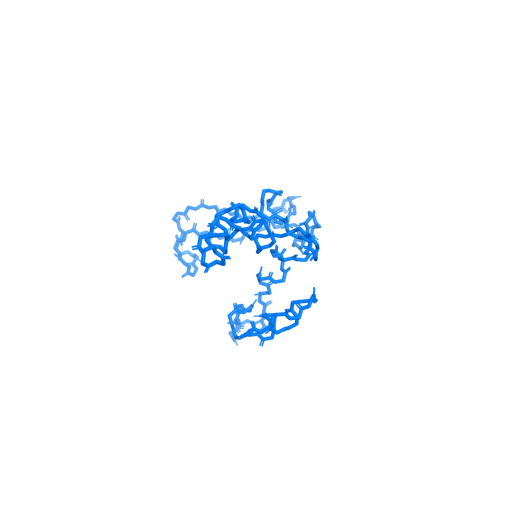5 1.00 93.69 90 ASN A CA 1
ATOM 713 C C . ASN A 1 90 ? 11.024 6.106 -14.957 1.00 93.69 90 ASN A C 1
ATOM 715 O O . ASN A 1 90 ? 11.512 7.183 -15.299 1.00 93.69 90 ASN A O 1
ATOM 719 N N . SER A 1 91 ? 11.770 5.022 -14.740 1.00 93.81 91 SER A N 1
ATOM 720 C CA . SER A 1 91 ? 13.230 4.975 -14.900 1.00 93.81 91 SER A CA 1
ATOM 721 C C . SER A 1 91 ? 13.658 4.317 -16.214 1.00 93.81 91 SER A C 1
ATOM 723 O O . SER A 1 91 ? 14.842 4.330 -16.545 1.00 93.81 91 SER A O 1
ATOM 725 N N . GLU A 1 92 ? 12.717 3.746 -16.966 1.00 92.19 92 GLU A N 1
ATOM 726 C CA . GLU A 1 92 ? 12.987 2.907 -18.132 1.00 92.19 92 GLU A CA 1
ATOM 727 C C . GLU A 1 92 ? 13.805 3.643 -19.206 1.00 92.19 92 GLU A C 1
ATOM 729 O O . GLU A 1 92 ? 14.794 3.109 -19.706 1.00 92.19 92 GLU A O 1
ATOM 734 N N . SER A 1 93 ? 13.474 4.904 -19.497 1.00 90.88 93 SER A N 1
ATOM 735 C CA . SER A 1 93 ? 14.221 5.713 -20.469 1.00 90.88 93 SER A CA 1
ATOM 736 C C . SER A 1 93 ? 15.687 5.908 -20.075 1.00 90.88 93 SER A C 1
ATOM 738 O O . SER A 1 93 ? 16.577 5.758 -20.905 1.00 90.88 93 SER A O 1
ATOM 740 N N . GLN A 1 94 ? 15.954 6.171 -18.793 1.00 92.50 94 GLN A N 1
ATOM 741 C CA . GLN A 1 94 ? 17.314 6.338 -18.278 1.00 92.50 94 GLN A CA 1
ATOM 742 C C . GLN A 1 94 ? 18.106 5.030 -18.352 1.00 92.50 94 GLN A C 1
ATOM 744 O O . GLN A 1 94 ? 19.314 5.049 -18.584 1.00 92.50 94 GLN A O 1
ATOM 749 N N . ILE A 1 95 ? 17.431 3.895 -18.151 1.00 89.88 95 ILE A N 1
ATOM 750 C CA . ILE A 1 95 ? 18.038 2.571 -18.278 1.00 89.88 95 ILE A CA 1
ATOM 751 C C . ILE A 1 95 ? 18.443 2.322 -19.735 1.00 89.88 95 ILE A C 1
ATOM 753 O O . ILE A 1 95 ? 19.589 1.939 -19.972 1.00 89.88 95 ILE A O 1
ATOM 757 N N . TYR A 1 96 ? 17.560 2.582 -20.706 1.00 91.94 96 TYR A N 1
ATOM 758 C CA . TYR A 1 96 ? 17.895 2.426 -22.127 1.00 91.94 96 TYR A CA 1
ATOM 759 C C . TYR A 1 96 ? 19.030 3.356 -22.560 1.00 91.94 96 TYR A C 1
ATOM 761 O O . TYR A 1 96 ? 19.989 2.885 -23.167 1.00 91.94 96 TYR A O 1
ATOM 769 N N . ASP A 1 97 ? 19.005 4.625 -22.145 1.00 94.00 97 ASP A N 1
ATOM 770 C CA . ASP A 1 97 ? 20.081 5.579 -22.436 1.00 94.00 97 ASP A CA 1
ATOM 771 C C . ASP A 1 97 ? 21.453 5.095 -21.930 1.00 94.00 97 ASP A C 1
ATOM 773 O O . ASP A 1 97 ? 22.485 5.352 -22.554 1.00 94.00 97 ASP A O 1
ATOM 777 N N . LEU A 1 98 ? 21.498 4.415 -20.778 1.00 92.81 98 LEU A N 1
ATOM 778 C CA . LEU A 1 98 ? 22.736 3.856 -20.231 1.00 92.81 98 LEU A CA 1
ATOM 779 C C . LEU A 1 98 ? 23.206 2.623 -21.004 1.00 92.81 98 LEU A C 1
ATOM 781 O O . LEU A 1 98 ? 24.408 2.481 -21.228 1.00 92.81 98 LEU A O 1
ATOM 785 N N . LEU A 1 99 ? 22.286 1.746 -21.407 1.00 93.00 99 LEU A N 1
ATOM 786 C CA . LEU A 1 99 ? 22.614 0.562 -22.200 1.00 93.00 99 LEU A CA 1
ATOM 787 C C . LEU A 1 99 ? 23.153 0.962 -23.577 1.00 93.00 99 LEU A C 1
ATOM 789 O O . LEU A 1 99 ? 24.211 0.474 -23.977 1.00 93.00 99 LEU A O 1
ATOM 793 N N . ASP A 1 100 ? 22.504 1.912 -24.248 1.00 93.69 100 ASP A N 1
ATOM 794 C CA . ASP A 1 100 ? 22.915 2.394 -25.570 1.00 93.69 100 ASP A CA 1
ATOM 795 C C . ASP A 1 100 ? 24.320 3.012 -25.552 1.00 93.69 100 ASP A C 1
ATOM 797 O O . ASP A 1 100 ? 25.082 2.861 -26.500 1.00 93.69 100 ASP A O 1
ATOM 801 N N . ARG A 1 101 ? 24.716 3.659 -24.450 1.00 90.56 101 ARG A N 1
ATOM 802 C CA . ARG A 1 101 ? 26.073 4.212 -24.290 1.00 90.56 101 ARG A CA 1
ATOM 803 C C . ARG A 1 101 ? 27.164 3.162 -24.095 1.00 90.56 101 ARG A C 1
ATOM 805 O O . ARG A 1 101 ? 28.326 3.481 -24.315 1.00 90.56 101 ARG A O 1
ATOM 812 N N . ILE A 1 102 ? 26.826 1.972 -23.601 1.00 90.94 102 ILE A N 1
ATOM 813 C CA . ILE A 1 102 ? 27.801 0.907 -23.310 1.00 90.94 102 ILE A CA 1
ATOM 814 C C . ILE A 1 102 ? 28.036 0.023 -24.539 1.00 90.94 102 ILE A C 1
ATOM 816 O O . ILE A 1 102 ? 29.134 -0.503 -24.710 1.00 90.94 102 ILE A O 1
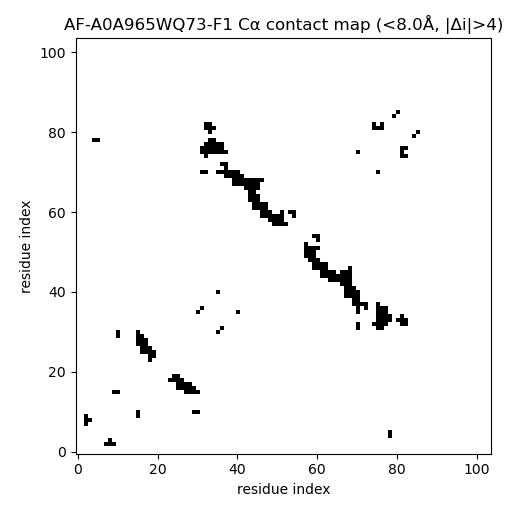ATOM 820 N N . PHE A 1 103 ? 27.011 -0.164 -25.373 1.00 78.25 103 PHE A N 1
ATOM 821 C CA . PHE A 1 103 ? 27.052 -1.062 -26.531 1.00 78.25 103 PHE A CA 1
ATOM 822 C C . PHE A 1 103 ? 27.350 -0.358 -27.871 1.00 78.25 103 PHE A C 1
ATOM 824 O O . PHE A 1 103 ? 27.172 -0.967 -28.928 1.00 78.25 103 PHE A O 1
ATOM 831 N N . VAL A 1 104 ? 27.844 0.884 -27.823 1.00 57.22 104 VAL A N 1
ATOM 832 C CA . VAL A 1 104 ? 28.418 1.649 -28.949 1.00 57.22 104 VAL A CA 1
ATOM 833 C C . VAL A 1 104 ? 29.905 1.860 -28.702 1.00 57.22 104 VAL A C 1
ATOM 835 O O . VAL A 1 104 ? 30.685 1.655 -29.659 1.00 57.22 104 VAL A O 1
#

Radius of gyration: 18.05 Å; Cα contacts (8 Å, |Δi|>4): 139; chains: 1; bounding box: 47×28×52 Å

Nearest PDB structures (foldseek):
  6yal-assembly1_X  TM=2.198E-01  e=6.868E+00  Oryctolagus cuniculus

Mean predicted aligned error: 5.46 Å

Foldseek 3Di:
DDQDLQNPVVQPDPVQWDADPPVGDIDRPNCQLAAVQFDFDFAQKDKDAQQDPPDPVRGIDIDGHNGTDHPPNVRGHRSCGHPVNVVCVVCVVVVVVVVVVVVD